Protein AF-A0A5R9DSK5-F1 (afdb_monomer)

Sequence (62 aa):
MGLTVRKARIDDAMTIGKIQVSSWQSTYQGVVSDEVLNNMSLNNSVDRWKSILERDALTYVL

Foldseek 3Di:
DDDDKDADALVCLLVVLVCVLVCCLVVCVVPDDPVVSVPRDSVVSSVVSSVCRVVVHPDMDD

Radius of gyration: 13.33 Å; Cα contacts (8 Å, |Δi|>4): 53; chains: 1; bounding box: 30×18×38 Å

Organism: NCBI:txid87458

pLDDT: mean 94.69, std 6.41, range [59.34, 98.19]

Mean predicted aligned error: 3.3 Å

Nearest PDB structures (foldseek):
  1wk4-assembly1_A  TM=8.671E-01  e=5.817E-03  Thermus thermophilus HB8
  3ne7-assembly1_A  TM=6.290E-01  e=9.204E-02  Thermoplasma acidophilum

Solvent-accessible surface area (backbone atoms only — not comparable to full-atom values): 3667 Å² total; per-residue (Å²): 139,84,90,58,79,41,76,58,52,57,82,45,16,58,59,52,18,48,52,52,51,54,49,48,48,69,70,37,60,91,76,48,58,66,69,63,51,71,65,60,52,53,67,63,38,20,54,51,37,32,62,46,47,72,67,74,51,99,46,69,40,111

Secondary structure (DSSP, 8-state):
-----EE--GGGHHHHHHHHHHHHHHHSBTTB-HHHHHT--HHHHHHHHHHHHTTT---EE-

Structure (mmCIF, N/CA/C/O backbone):
data_AF-A0A5R9DSK5-F1
#
_entry.id   AF-A0A5R9DSK5-F1
#
loop_
_atom_site.group_PDB
_atom_site.id
_atom_site.type_symbol
_atom_site.label_atom_id
_atom_site.label_alt_id
_atom_site.label_comp_id
_atom_site.label_asym_id
_atom_site.label_entity_id
_atom_site.label_seq_id
_atom_site.pdbx_PDB_ins_code
_atom_site.Cartn_x
_atom_site.Cartn_y
_atom_site.Cartn_z
_atom_site.occupancy
_atom_site.B_iso_or_equiv
_atom_site.auth_seq_id
_atom_site.auth_comp_id
_atom_site.auth_asym_id
_atom_site.auth_atom_id
_atom_site.pdbx_PDB_model_num
ATOM 1 N N . MET A 1 1 ? -13.856 -6.418 -23.716 1.00 59.34 1 MET A N 1
ATOM 2 C CA . MET A 1 1 ? -12.940 -5.717 -22.792 1.00 59.34 1 MET A CA 1
ATOM 3 C C . MET A 1 1 ? -12.017 -6.769 -22.202 1.00 59.34 1 MET A C 1
ATOM 5 O O . MET A 1 1 ? -12.538 -7.739 -21.670 1.00 59.34 1 MET A O 1
ATOM 9 N N . GLY A 1 2 ? -10.703 -6.667 -22.405 1.00 83.38 2 GLY A N 1
ATOM 10 C CA . GLY A 1 2 ? -9.733 -7.633 -21.876 1.00 83.38 2 GLY A CA 1
ATOM 11 C C . GLY A 1 2 ? -9.067 -7.088 -20.617 1.00 83.38 2 GLY A C 1
ATOM 12 O O . GLY A 1 2 ? -8.782 -5.895 -20.561 1.00 83.38 2 GLY A O 1
ATOM 13 N N . LEU A 1 3 ? -8.850 -7.944 -19.622 1.00 90.69 3 LEU A N 1
ATOM 14 C CA . LEU A 1 3 ? -7.992 -7.639 -18.477 1.00 90.69 3 LEU A CA 1
ATOM 15 C C . LEU A 1 3 ? -6.563 -8.050 -18.834 1.00 90.69 3 LEU A C 1
ATOM 17 O O . LEU A 1 3 ? -6.356 -9.168 -19.308 1.00 90.69 3 LEU A O 1
ATOM 21 N N . THR A 1 4 ? -5.593 -7.168 -18.598 1.00 93.19 4 THR A N 1
ATOM 22 C CA . THR A 1 4 ? -4.183 -7.435 -18.896 1.00 93.19 4 THR A CA 1
ATOM 23 C C . THR A 1 4 ? -3.372 -7.323 -17.622 1.00 93.19 4 THR A C 1
ATOM 25 O O . THR A 1 4 ? -3.194 -6.240 -17.089 1.00 93.19 4 THR A O 1
ATOM 28 N N . VAL A 1 5 ? -2.812 -8.438 -17.169 1.00 94.88 5 VAL A N 1
ATOM 29 C CA . VAL A 1 5 ? -1.876 -8.432 -16.044 1.00 94.88 5 VAL A CA 1
ATOM 30 C C . VAL A 1 5 ? -0.472 -8.113 -16.559 1.00 94.88 5 VAL A C 1
ATOM 32 O O . VAL A 1 5 ? 0.003 -8.734 -17.510 1.00 94.88 5 VAL A O 1
ATOM 35 N N . ARG A 1 6 ? 0.215 -7.160 -15.926 1.00 95.44 6 ARG A N 1
ATOM 36 C CA . ARG A 1 6 ? 1.588 -6.747 -16.263 1.00 95.44 6 ARG A CA 1
ATOM 37 C C . ARG A 1 6 ? 2.429 -6.525 -15.012 1.00 95.44 6 ARG A C 1
ATOM 39 O O . ARG A 1 6 ? 1.892 -6.320 -13.929 1.00 95.44 6 ARG A O 1
ATOM 46 N N . LYS A 1 7 ? 3.756 -6.516 -15.160 1.00 95.62 7 LYS A N 1
ATOM 47 C CA . LYS A 1 7 ? 4.660 -6.160 -14.057 1.00 95.62 7 LYS A CA 1
ATOM 48 C C . LYS A 1 7 ? 4.371 -4.729 -13.586 1.00 95.62 7 LYS 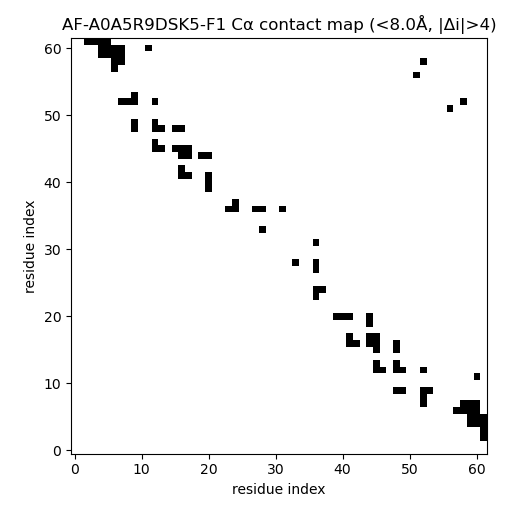A C 1
ATOM 50 O O . LYS A 1 7 ? 4.162 -3.825 -14.407 1.00 95.62 7 LYS A O 1
ATOM 55 N N . ALA A 1 8 ? 4.329 -4.551 -12.272 1.00 96.00 8 ALA A N 1
ATOM 56 C CA . ALA A 1 8 ? 4.107 -3.262 -11.641 1.00 96.00 8 ALA A CA 1
ATOM 57 C C . ALA A 1 8 ? 5.331 -2.353 -11.815 1.00 96.00 8 ALA A C 1
ATOM 59 O O . ALA A 1 8 ? 6.475 -2.811 -11.812 1.00 96.00 8 ALA A O 1
ATOM 60 N N . ARG A 1 9 ? 5.078 -1.057 -11.972 1.00 95.56 9 ARG A N 1
ATOM 61 C CA . ARG A 1 9 ? 6.071 0.019 -12.053 1.00 95.56 9 ARG A CA 1
ATOM 62 C C . ARG A 1 9 ? 5.903 0.942 -10.856 1.00 95.56 9 ARG A C 1
ATOM 64 O O . ARG A 1 9 ? 4.827 0.986 -10.275 1.00 95.56 9 ARG A O 1
ATOM 71 N N . ILE A 1 10 ? 6.930 1.723 -10.525 1.00 95.88 10 ILE A N 1
ATOM 72 C CA . ILE A 1 10 ? 6.898 2.661 -9.386 1.00 95.88 10 ILE A CA 1
ATOM 73 C C . ILE A 1 10 ? 5.666 3.583 -9.433 1.00 95.88 10 ILE A C 1
ATOM 75 O O . ILE A 1 10 ? 5.047 3.822 -8.398 1.00 95.88 10 ILE A O 1
ATOM 79 N N . ASP A 1 11 ? 5.247 4.017 -10.625 1.00 96.12 11 ASP A N 1
ATOM 80 C CA . ASP A 1 11 ? 4.060 4.865 -10.816 1.00 96.12 11 ASP A CA 1
ATOM 81 C C . ASP A 1 11 ? 2.744 4.190 -10.384 1.00 96.12 11 ASP A C 1
ATOM 83 O O . ASP A 1 11 ? 1.780 4.869 -10.029 1.00 96.12 11 ASP A O 1
ATOM 87 N N . ASP A 1 12 ? 2.702 2.854 -10.339 1.00 97.38 12 ASP A N 1
ATOM 88 C CA . ASP A 1 12 ? 1.541 2.098 -9.864 1.00 97.38 12 ASP A CA 1
ATOM 89 C C . ASP A 1 12 ? 1.386 2.171 -8.332 1.00 97.38 12 ASP A C 1
ATOM 91 O O . ASP A 1 12 ? 0.311 1.863 -7.816 1.00 97.38 12 ASP A O 1
ATOM 95 N N . ALA A 1 13 ? 2.410 2.611 -7.585 1.00 97.44 13 ALA A N 1
ATOM 96 C CA . ALA A 1 13 ? 2.392 2.644 -6.119 1.00 97.44 13 ALA A CA 1
ATOM 97 C C . ALA A 1 13 ? 1.212 3.445 -5.545 1.00 97.44 13 ALA A C 1
ATOM 99 O O . ALA A 1 13 ? 0.613 3.030 -4.553 1.00 97.44 13 ALA A O 1
ATOM 100 N N . MET A 1 14 ? 0.845 4.564 -6.185 1.00 98.19 14 MET A N 1
ATOM 101 C CA . MET A 1 14 ? -0.320 5.366 -5.789 1.00 98.19 14 MET A CA 1
ATOM 102 C C . MET A 1 14 ? -1.616 4.558 -5.909 1.00 98.19 14 MET A C 1
ATOM 104 O O . MET A 1 14 ? -2.412 4.491 -4.971 1.00 98.19 14 MET A O 1
ATOM 108 N N . THR A 1 15 ? -1.817 3.919 -7.060 1.00 97.88 15 THR A N 1
ATOM 109 C CA . THR A 1 15 ? -3.021 3.133 -7.344 1.00 97.88 15 THR A CA 1
ATOM 110 C C . THR A 1 15 ? -3.115 1.922 -6.421 1.00 97.88 15 THR A C 1
ATOM 112 O O . THR A 1 15 ? -4.169 1.694 -5.827 1.00 97.88 15 THR A O 1
ATOM 115 N N . ILE A 1 16 ? -2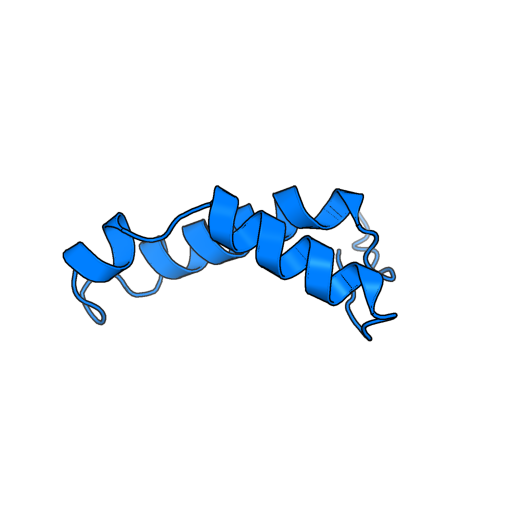.014 1.187 -6.238 1.00 97.38 16 ILE A N 1
ATOM 116 C CA . ILE A 1 16 ? -1.965 0.022 -5.346 1.00 97.38 16 ILE A CA 1
ATOM 117 C C . ILE A 1 16 ? -2.249 0.447 -3.901 1.00 97.38 16 ILE A C 1
ATOM 119 O O . ILE A 1 16 ? -3.100 -0.155 -3.248 1.00 97.38 16 ILE A O 1
ATOM 123 N N . GLY A 1 17 ? -1.596 1.508 -3.412 1.00 97.69 17 GLY A N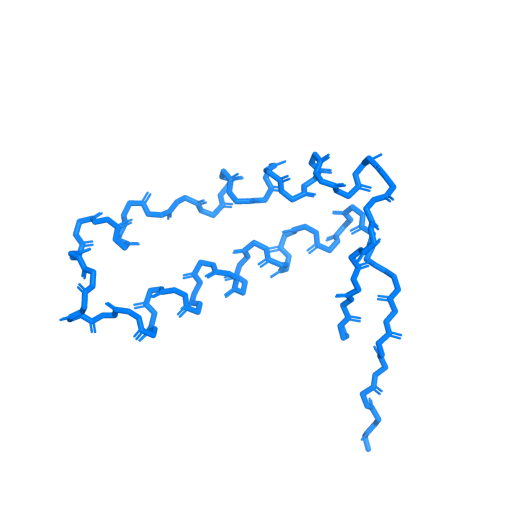 1
ATOM 124 C CA . GLY A 1 17 ? -1.797 2.003 -2.050 1.00 97.69 17 GLY A CA 1
ATOM 125 C C . GLY A 1 17 ? -3.241 2.437 -1.790 1.00 97.69 17 GLY A C 1
ATOM 126 O O . GLY A 1 17 ? -3.822 2.089 -0.761 1.00 97.69 17 GLY A O 1
ATOM 127 N N . LYS A 1 18 ? -3.866 3.118 -2.759 1.00 97.94 18 LYS A N 1
ATOM 128 C CA . LYS A 1 18 ? -5.282 3.500 -2.682 1.00 97.94 18 LYS A CA 1
ATOM 129 C C . LYS A 1 18 ? -6.199 2.284 -2.609 1.00 97.94 18 LYS A C 1
ATOM 131 O O . LYS A 1 18 ? -7.041 2.235 -1.716 1.00 97.94 18 LYS A O 1
ATOM 136 N N . ILE A 1 19 ? -6.020 1.315 -3.512 1.00 97.56 19 ILE A N 1
ATOM 137 C CA . ILE A 1 19 ? -6.808 0.075 -3.521 1.00 97.56 19 ILE A CA 1
ATOM 138 C C . ILE A 1 19 ? -6.641 -0.661 -2.194 1.00 97.56 19 ILE A C 1
ATOM 140 O O . ILE A 1 19 ? -7.632 -1.106 -1.621 1.00 97.56 19 ILE A O 1
ATOM 144 N N . GLN A 1 20 ? -5.415 -0.765 -1.678 1.00 96.62 20 GLN A N 1
ATOM 145 C CA . GLN A 1 20 ? -5.153 -1.435 -0.411 1.00 96.62 20 GLN A CA 1
ATOM 146 C C . GLN A 1 20 ? -5.901 -0.761 0.745 1.00 96.62 20 GLN A C 1
ATOM 148 O O . GLN A 1 20 ? -6.616 -1.446 1.473 1.00 96.62 20 GLN A O 1
ATOM 153 N N . VAL A 1 21 ? -5.769 0.559 0.909 1.00 97.62 21 VAL A N 1
ATOM 154 C CA . VAL A 1 21 ? -6.419 1.291 2.010 1.00 97.62 21 VAL A CA 1
ATOM 155 C C . VAL A 1 21 ? -7.939 1.191 1.906 1.00 97.62 21 VAL A C 1
ATOM 157 O O . VAL A 1 21 ? -8.588 0.799 2.875 1.00 97.62 21 VAL A O 1
ATOM 160 N N . SER A 1 22 ? -8.514 1.453 0.728 1.00 97.56 22 SER A N 1
ATOM 161 C CA . SER A 1 22 ? -9.971 1.424 0.562 1.00 97.56 22 SER A CA 1
ATOM 162 C C . SER A 1 22 ? -10.551 0.019 0.729 1.00 97.56 22 SER A C 1
ATOM 164 O O . SER A 1 22 ? -11.635 -0.143 1.291 1.00 97.56 22 SER A O 1
ATOM 166 N N . SER A 1 23 ? -9.836 -1.012 0.265 1.00 97.6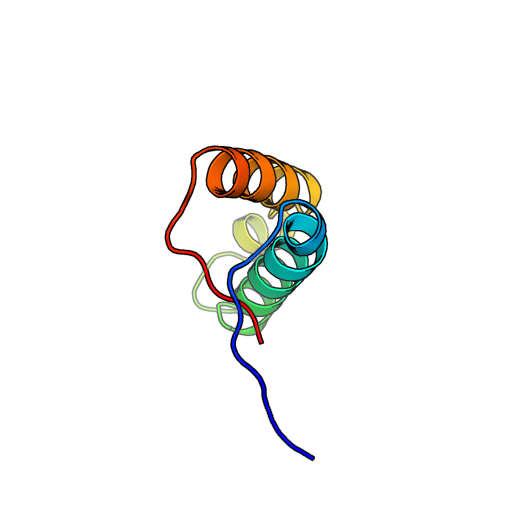2 23 SER A N 1
ATOM 167 C CA . SER A 1 23 ? -10.269 -2.404 0.429 1.00 97.62 23 SER A CA 1
ATOM 168 C C . SER A 1 23 ? -10.264 -2.804 1.899 1.00 97.62 23 SER A C 1
ATOM 170 O O . SER A 1 23 ? -11.205 -3.443 2.354 1.00 97.62 23 SER A O 1
ATOM 172 N N . TRP A 1 24 ? -9.252 -2.391 2.666 1.00 97.81 24 TRP A N 1
ATOM 173 C CA . TRP A 1 24 ? -9.194 -2.695 4.094 1.00 97.81 24 TRP A CA 1
ATOM 174 C C . TRP A 1 24 ? -10.290 -1.988 4.887 1.00 97.81 24 TRP A C 1
ATOM 176 O O . TRP A 1 24 ? -10.994 -2.642 5.651 1.00 97.81 24 TRP A O 1
ATOM 186 N N . GLN A 1 25 ? -10.472 -0.684 4.667 1.00 97.50 25 GLN A N 1
ATOM 187 C CA . GLN A 1 25 ? -11.495 0.106 5.356 1.00 97.50 25 GLN A CA 1
ATOM 188 C C . GLN A 1 25 ? -12.910 -0.427 5.106 1.00 97.50 25 GLN A C 1
ATOM 190 O O . GLN A 1 25 ? -13.707 -0.486 6.034 1.00 97.50 25 GLN A O 1
ATOM 195 N N . SER A 1 26 ? -13.211 -0.853 3.875 1.00 97.19 26 SER A N 1
ATOM 196 C CA . SER A 1 26 ? -14.535 -1.388 3.525 1.00 97.19 26 SER A CA 1
ATOM 197 C C . SER A 1 26 ? -14.740 -2.848 3.936 1.00 97.19 26 SER A C 1
ATOM 199 O O . SER A 1 26 ? -15.836 -3.212 4.349 1.00 97.19 26 SER A O 1
ATOM 201 N N . THR A 1 27 ? -13.710 -3.694 3.837 1.00 98.06 27 THR A N 1
ATOM 202 C CA . THR A 1 27 ? -13.852 -5.142 4.080 1.00 98.06 27 THR A CA 1
ATOM 203 C C . THR A 1 27 ? -13.799 -5.495 5.563 1.00 98.06 27 THR A C 1
ATOM 205 O O . THR A 1 27 ? -14.478 -6.422 5.993 1.00 98.06 27 THR A 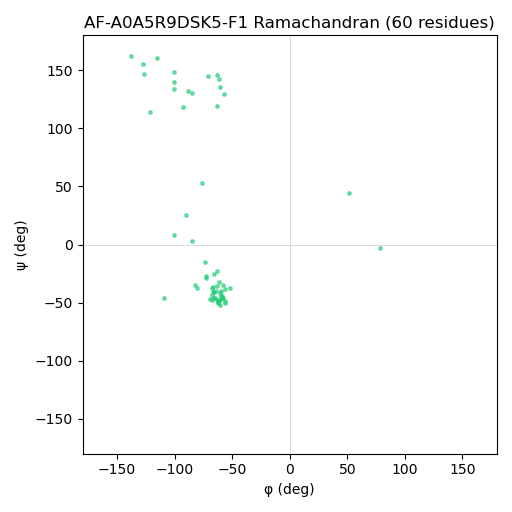O 1
ATOM 208 N N . TYR A 1 28 ? -12.988 -4.781 6.350 1.00 97.81 28 TYR A N 1
ATOM 209 C CA . TYR A 1 28 ? -12.741 -5.120 7.756 1.00 97.81 28 TYR A CA 1
ATOM 210 C C . TYR A 1 28 ? -13.535 -4.274 8.755 1.00 97.81 28 TYR A C 1
ATOM 212 O O . TYR A 1 28 ? -13.309 -4.390 9.962 1.00 97.81 28 TYR A O 1
ATOM 220 N N . GLN A 1 29 ? -14.476 -3.455 8.285 1.00 96.50 29 GLN A N 1
ATOM 221 C CA . GLN A 1 29 ? -15.390 -2.725 9.158 1.00 96.50 29 GLN A CA 1
ATOM 222 C C . GLN A 1 29 ? -16.158 -3.704 10.064 1.00 96.50 29 GLN A C 1
ATOM 224 O O . GLN A 1 29 ? -16.715 -4.696 9.598 1.00 96.50 29 GLN A O 1
ATOM 229 N N . GLY A 1 30 ? -16.167 -3.443 11.374 1.00 96.69 30 GLY A N 1
ATOM 230 C CA . GLY A 1 30 ? -16.796 -4.322 12.370 1.00 96.69 30 GLY A CA 1
ATOM 231 C C . GLY A 1 30 ? -15.978 -5.563 12.759 1.00 96.69 30 GLY A C 1
ATOM 232 O O . GLY A 1 30 ? -16.394 -6.294 13.654 1.00 96.69 30 GLY A O 1
ATOM 233 N N . VAL A 1 31 ? -14.817 -5.790 12.132 1.00 98.06 31 VAL A N 1
ATOM 234 C CA . VAL A 1 31 ? -13.851 -6.844 12.504 1.00 98.06 31 VAL A CA 1
ATOM 235 C C . VAL A 1 31 ? -12.596 -6.232 13.127 1.00 98.06 31 VAL A C 1
ATOM 237 O O . VAL A 1 31 ? -12.121 -6.692 14.162 1.00 98.06 31 VAL A O 1
ATOM 240 N N . VAL A 1 32 ? -12.066 -5.180 12.503 1.00 97.50 32 VAL A N 1
ATOM 241 C CA . VAL A 1 32 ? -10.965 -4.354 13.017 1.00 97.50 32 VAL A CA 1
ATOM 242 C C . VAL A 1 32 ? -11.557 -3.071 13.602 1.00 97.50 32 VAL A C 1
ATOM 244 O O . VAL A 1 32 ? -12.592 -2.602 13.131 1.00 97.50 32 VAL A O 1
ATOM 247 N N . SER A 1 33 ? -10.928 -2.504 14.638 1.00 97.94 33 SER A N 1
ATOM 248 C CA . SER A 1 33 ? -11.425 -1.272 15.256 1.00 97.94 33 SER A CA 1
ATOM 249 C C . SER A 1 33 ? -11.434 -0.104 14.270 1.00 97.94 33 SER A C 1
ATOM 251 O O . SER A 1 33 ? -10.503 0.075 13.477 1.00 97.94 33 SER A O 1
ATOM 253 N N . ASP A 1 34 ? -12.462 0.737 14.377 1.00 96.88 34 ASP A N 1
ATOM 254 C CA . ASP A 1 34 ? -12.603 1.924 13.532 1.00 96.88 34 ASP A CA 1
ATOM 255 C C . ASP A 1 34 ? -11.399 2.862 13.673 1.00 96.88 34 ASP A C 1
ATOM 257 O O . ASP A 1 34 ? -10.966 3.456 12.694 1.00 96.88 34 ASP A O 1
ATOM 261 N N . GLU A 1 35 ? -10.802 2.959 14.866 1.00 97.50 35 GLU A N 1
ATOM 262 C CA . GLU A 1 35 ? -9.581 3.740 15.090 1.00 97.50 35 GLU A CA 1
ATOM 263 C C . GLU A 1 35 ? -8.430 3.272 14.190 1.00 97.50 35 GLU A C 1
ATOM 265 O O . GLU A 1 35 ? -7.770 4.090 13.552 1.00 97.50 35 GLU A O 1
ATOM 270 N N . VAL A 1 36 ? -8.200 1.960 14.088 1.00 97.06 36 VAL A N 1
ATOM 271 C CA . VAL A 1 36 ? -7.127 1.416 13.246 1.00 97.06 36 VAL A CA 1
ATOM 272 C C . VAL A 1 36 ? -7.430 1.649 11.767 1.00 97.06 36 VAL A C 1
ATOM 274 O O . VAL A 1 36 ? -6.539 2.071 11.029 1.00 97.06 36 VAL A O 1
ATOM 277 N N . LEU A 1 37 ? -8.673 1.420 11.331 1.00 97.56 37 LEU A N 1
ATOM 278 C CA . LEU A 1 37 ? -9.078 1.600 9.930 1.00 97.56 37 LEU A CA 1
ATOM 279 C C . LEU A 1 37 ? -9.041 3.074 9.497 1.00 97.56 37 LEU A C 1
ATOM 281 O O . LEU A 1 37 ? -8.5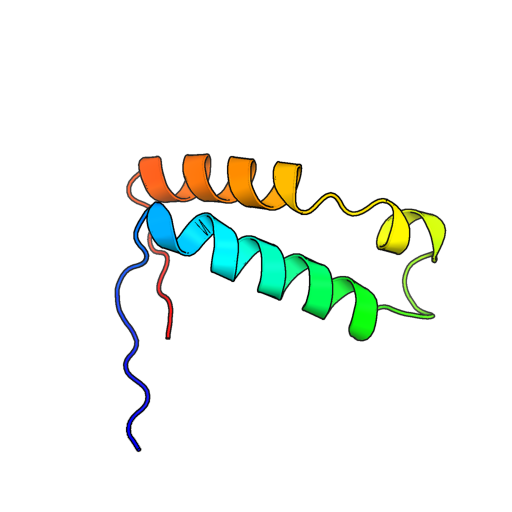70 3.388 8.401 1.00 97.56 37 LEU A O 1
ATOM 285 N N . ASN A 1 38 ? -9.482 3.989 10.362 1.00 96.38 38 ASN A N 1
ATOM 286 C CA . ASN A 1 38 ? -9.507 5.427 10.087 1.00 96.38 38 ASN A CA 1
ATOM 287 C C . ASN A 1 38 ? -8.108 6.052 10.113 1.00 96.38 38 ASN A C 1
ATOM 289 O O . ASN A 1 38 ? -7.856 7.010 9.387 1.00 96.38 38 ASN A O 1
ATOM 293 N N . ASN A 1 39 ? -7.182 5.488 10.893 1.00 97.38 39 ASN A N 1
ATOM 294 C CA . ASN A 1 39 ? -5.794 5.949 10.951 1.00 97.38 39 ASN A CA 1
ATOM 295 C C . ASN A 1 39 ? -4.894 5.342 9.856 1.00 97.38 39 ASN A C 1
ATOM 297 O O . ASN A 1 39 ? -3.692 5.620 9.817 1.00 97.38 39 ASN A O 1
ATOM 301 N N . MET A 1 40 ? -5.436 4.529 8.939 1.00 97.00 40 MET A N 1
ATOM 302 C CA . MET A 1 40 ? -4.677 4.053 7.781 1.00 97.00 40 MET A CA 1
ATOM 303 C C . MET A 1 40 ? -4.266 5.227 6.880 1.00 97.00 40 MET A C 1
ATOM 305 O O . MET A 1 40 ? -5.098 5.922 6.303 1.00 97.00 40 MET A O 1
ATOM 309 N N . SER A 1 41 ? -2.957 5.421 6.711 1.00 97.12 41 SER A N 1
ATOM 310 C CA . SER A 1 41 ? -2.405 6.500 5.887 1.00 97.12 41 SER A CA 1
ATOM 311 C C . SER A 1 41 ? -2.159 6.041 4.450 1.00 97.12 41 SER A C 1
ATOM 313 O O . SER A 1 41 ? -1.316 5.172 4.199 1.00 97.12 41 SER A O 1
ATOM 315 N N . LEU A 1 42 ? -2.851 6.680 3.498 1.00 96.38 42 LEU A N 1
ATOM 316 C CA . LEU A 1 42 ? -2.597 6.497 2.068 1.00 96.38 42 LEU A CA 1
ATOM 317 C C . LEU A 1 42 ? -1.136 6.808 1.731 1.00 96.38 42 LEU A C 1
ATOM 319 O O . LEU A 1 42 ? -0.478 5.987 1.105 1.00 96.38 42 LEU A O 1
ATOM 323 N N . ASN A 1 43 ? -0.608 7.941 2.197 1.00 97.62 43 ASN A N 1
ATOM 324 C CA . ASN A 1 43 ? 0.767 8.353 1.902 1.00 97.62 43 ASN A CA 1
ATOM 325 C C . ASN A 1 43 ? 1.784 7.305 2.376 1.00 97.62 43 ASN A C 1
ATOM 327 O 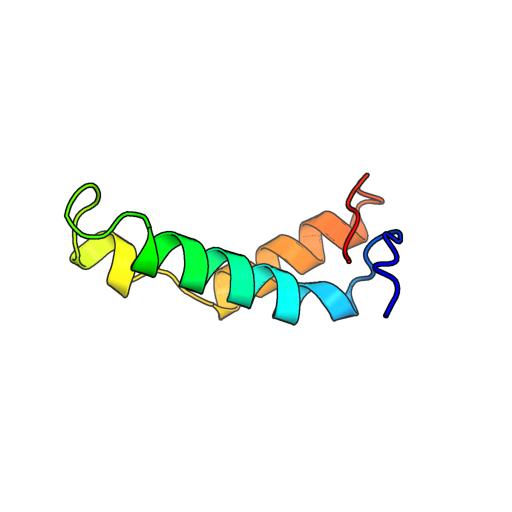O . ASN A 1 43 ? 2.631 6.880 1.596 1.00 97.62 43 ASN A O 1
ATOM 331 N N . ASN A 1 44 ? 1.626 6.793 3.603 1.00 97.50 44 ASN A N 1
ATOM 332 C CA . ASN A 1 44 ? 2.512 5.753 4.133 1.00 97.50 44 ASN A CA 1
ATOM 333 C C . ASN A 1 44 ? 2.414 4.453 3.318 1.00 97.50 44 ASN A C 1
ATOM 335 O O . ASN A 1 44 ? 3.410 3.748 3.149 1.00 97.50 44 ASN A O 1
ATOM 339 N N . SER A 1 45 ? 1.218 4.116 2.822 1.00 97.12 45 SER A N 1
ATOM 340 C CA . SER A 1 45 ? 1.021 2.964 1.939 1.00 97.12 45 SER A CA 1
ATOM 341 C C . SER A 1 45 ? 1.728 3.165 0.596 1.00 97.12 45 SER A C 1
ATOM 343 O O . SER A 1 45 ? 2.456 2.276 0.158 1.00 97.12 45 SER A O 1
ATOM 345 N N . VAL A 1 46 ? 1.588 4.343 -0.021 1.00 98.12 46 VAL A N 1
ATOM 346 C CA . VAL A 1 46 ? 2.255 4.686 -1.286 1.00 98.12 46 VAL A CA 1
ATOM 347 C C . VAL A 1 46 ? 3.772 4.629 -1.146 1.00 98.12 46 VAL A C 1
ATOM 349 O O . VAL A 1 46 ? 4.429 3.999 -1.972 1.00 98.12 46 VAL A O 1
ATOM 352 N N . ASP A 1 47 ? 4.336 5.224 -0.096 1.00 97.81 47 ASP A N 1
ATOM 353 C CA . ASP A 1 47 ? 5.786 5.228 0.119 1.00 97.81 47 ASP A CA 1
ATOM 354 C C . ASP A 1 47 ? 6.328 3.813 0.342 1.00 97.81 47 ASP A C 1
ATOM 356 O O . ASP A 1 47 ? 7.343 3.430 -0.243 1.00 97.81 47 ASP A O 1
ATOM 360 N N . ARG A 1 48 ? 5.595 2.981 1.093 1.00 96.25 48 ARG A N 1
ATOM 361 C CA . ARG A 1 48 ? 5.922 1.558 1.239 1.00 96.25 48 ARG A CA 1
ATOM 362 C C . ARG A 1 48 ? 5.918 0.837 -0.111 1.00 96.25 48 ARG A C 1
ATOM 364 O O . ARG A 1 48 ? 6.830 0.056 -0.377 1.00 96.25 48 ARG A O 1
ATOM 371 N N . TRP A 1 49 ? 4.921 1.082 -0.960 1.00 97.06 49 TRP A N 1
ATOM 372 C CA . TRP A 1 49 ? 4.851 0.456 -2.281 1.00 97.06 49 TRP A CA 1
ATOM 373 C C . TRP A 1 49 ? 5.954 0.929 -3.220 1.00 97.06 49 TRP A C 1
ATOM 375 O O . TRP A 1 49 ? 6.522 0.092 -3.915 1.00 97.06 49 TRP A O 1
ATOM 385 N N . LYS A 1 50 ? 6.337 2.209 -3.192 1.00 96.94 50 LYS A N 1
ATOM 386 C CA . LYS A 1 50 ? 7.515 2.689 -3.933 1.00 96.94 50 LYS A CA 1
ATOM 387 C C . LYS A 1 50 ? 8.762 1.900 -3.539 1.00 96.94 50 LYS A C 1
ATOM 389 O O . LYS A 1 50 ? 9.399 1.311 -4.405 1.00 96.94 50 LYS A O 1
ATOM 394 N N . SER A 1 51 ? 9.028 1.772 -2.237 1.00 95.88 51 SER A N 1
ATOM 395 C CA . SER A 1 51 ? 10.178 1.004 -1.743 1.00 95.88 51 SER A CA 1
ATOM 396 C C . SER A 1 51 ? 10.137 -0.482 -2.117 1.00 95.88 51 SER A C 1
ATOM 398 O O . SER A 1 51 ? 11.189 -1.091 -2.300 1.00 95.88 51 SER A O 1
ATOM 400 N N . ILE A 1 52 ? 8.951 -1.094 -2.211 1.00 95.31 52 ILE A N 1
ATOM 401 C CA . ILE A 1 52 ? 8.801 -2.483 -2.676 1.00 95.31 52 ILE A CA 1
ATOM 402 C C . ILE A 1 52 ? 9.127 -2.578 -4.170 1.00 95.31 52 ILE A C 1
ATOM 404 O O . ILE A 1 52 ? 9.883 -3.453 -4.584 1.00 95.31 52 ILE A O 1
ATOM 408 N N . LEU A 1 53 ? 8.576 -1.676 -4.980 1.00 95.56 53 LEU A N 1
ATOM 409 C CA . LEU A 1 53 ? 8.697 -1.714 -6.437 1.00 95.56 53 LEU A CA 1
ATOM 410 C C . LEU A 1 53 ? 10.097 -1.325 -6.931 1.00 95.56 53 LEU A C 1
ATOM 412 O O . LEU A 1 53 ? 10.531 -1.821 -7.966 1.00 95.56 53 LEU A O 1
ATOM 416 N N . GLU A 1 54 ? 10.834 -0.515 -6.170 1.00 93.06 54 GLU A N 1
ATOM 417 C CA . GLU A 1 54 ? 12.246 -0.199 -6.425 1.00 93.06 54 GLU A CA 1
ATOM 418 C C . GLU A 1 54 ? 13.176 -1.415 -6.279 1.00 93.06 54 GLU A C 1
ATOM 420 O O . GLU A 1 54 ? 14.236 -1.459 -6.899 1.00 93.06 54 GLU A O 1
ATOM 425 N N . ARG A 1 55 ? 12.794 -2.424 -5.486 1.00 88.81 55 ARG A N 1
ATOM 426 C CA . ARG A 1 55 ? 13.640 -3.588 -5.158 1.00 88.81 55 ARG A CA 1
ATOM 427 C C . ARG A 1 55 ? 13.482 -4.768 -6.126 1.00 88.81 55 ARG A C 1
ATOM 429 O O . ARG A 1 55 ? 13.716 -5.905 -5.732 1.00 88.81 55 ARG A O 1
ATOM 436 N N . ASP A 1 56 ? 13.064 -4.506 -7.364 1.00 74.44 56 ASP A N 1
ATOM 437 C CA . ASP A 1 56 ? 12.733 -5.526 -8.374 1.00 74.44 56 ASP A CA 1
ATOM 438 C C . ASP A 1 56 ? 11.744 -6.595 -7.861 1.00 74.44 56 ASP A C 1
ATOM 440 O O . ASP A 1 56 ? 11.908 -7.800 -8.054 1.00 74.44 56 ASP A O 1
ATOM 444 N N . ALA A 1 57 ? 10.694 -6.154 -7.163 1.00 76.81 57 ALA A N 1
ATOM 445 C CA . ALA A 1 57 ? 9.681 -7.060 -6.635 1.00 76.81 57 ALA A CA 1
ATOM 446 C C . ALA A 1 57 ? 8.920 -7.804 -7.751 1.00 76.81 57 ALA A C 1
AT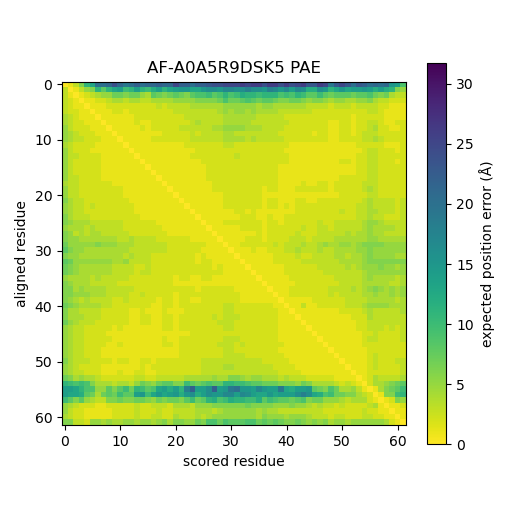OM 448 O O . ALA A 1 57 ? 8.607 -7.253 -8.811 1.00 76.81 57 ALA A O 1
ATOM 449 N N . LEU A 1 58 ? 8.532 -9.053 -7.468 1.00 87.50 58 LEU A N 1
ATOM 450 C CA . LEU A 1 58 ? 7.632 -9.860 -8.302 1.00 87.50 58 LEU A CA 1
ATOM 451 C C . LEU A 1 58 ? 6.166 -9.409 -8.146 1.00 87.50 58 LEU A C 1
ATOM 453 O O . LEU A 1 58 ? 5.282 -10.207 -7.844 1.00 87.50 58 LEU A O 1
ATOM 457 N N . THR A 1 59 ? 5.911 -8.115 -8.336 1.00 92.19 59 THR A N 1
ATOM 458 C CA . THR A 1 59 ? 4.582 -7.506 -8.216 1.00 92.19 59 THR A CA 1
ATOM 459 C C . THR A 1 59 ? 3.973 -7.303 -9.598 1.00 92.19 59 THR A C 1
ATOM 461 O O . THR A 1 59 ? 4.624 -6.785 -10.507 1.00 92.19 59 THR A O 1
ATOM 464 N N . TYR A 1 60 ? 2.703 -7.674 -9.746 1.00 93.50 60 TYR A N 1
ATOM 465 C CA . TYR A 1 60 ? 1.936 -7.517 -10.978 1.00 93.50 60 TYR A CA 1
ATOM 466 C C . TYR A 1 60 ? 0.631 -6.767 -10.701 1.00 93.50 60 TYR A C 1
ATOM 468 O O . TYR A 1 60 ? 0.047 -6.905 -9.628 1.00 93.50 60 TYR A O 1
ATOM 476 N N . VAL A 1 61 ? 0.189 -5.971 -11.673 1.00 93.38 61 VAL A N 1
ATOM 477 C CA . VAL A 1 61 ? -1.049 -5.179 -11.641 1.00 93.38 61 VAL A CA 1
ATOM 478 C C . VAL A 1 61 ? -1.887 -5.459 -12.887 1.00 93.38 61 VAL A C 1
ATOM 480 O O . VAL A 1 61 ? -1.344 -5.883 -13.910 1.00 93.38 61 VAL A O 1
ATOM 483 N N . LEU A 1 62 ? -3.198 -5.246 -12.767 1.00 90.38 62 LEU A N 1
ATOM 484 C CA . LEU A 1 62 ? -4.187 -5.314 -13.851 1.00 90.38 62 LEU A CA 1
ATOM 485 C C . LEU A 1 62 ? -4.250 -4.010 -14.663 1.00 90.38 62 L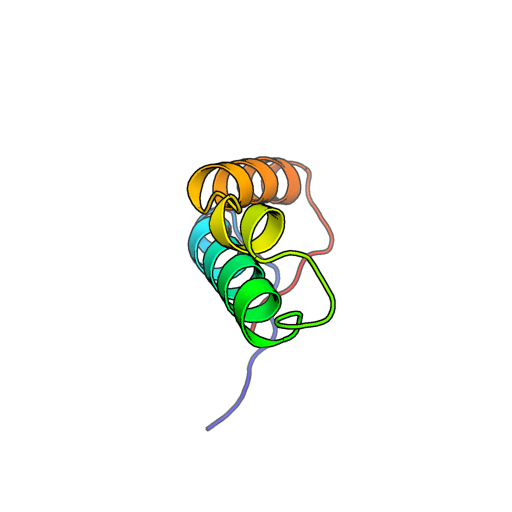EU A C 1
ATOM 487 O O . LEU A 1 62 ? -3.802 -2.964 -14.137 1.00 90.38 62 LEU A O 1
#